Protein AF-A0A8S9TKK7-F1 (afdb_monomer_lite)

Radius of gyration: 33.36 Å; chains: 1; bounding box: 74×48×92 Å

Structure (mmCIF, N/CA/C/O backbone):
data_AF-A0A8S9TKK7-F1
#
_entry.id   AF-A0A8S9TKK7-F1
#
loop_
_atom_site.group_PDB
_atom_site.id
_atom_site.type_symbol
_atom_site.label_atom_id
_atom_site.label_alt_id
_atom_site.label_comp_id
_atom_site.label_asym_id
_atom_site.label_entity_id
_atom_site.label_seq_id
_atom_site.pdbx_PDB_ins_code
_atom_site.Cartn_x
_atom_site.Cartn_y
_atom_site.Cartn_z
_atom_site.occupancy
_atom_site.B_iso_or_equiv
_atom_site.auth_seq_id
_atom_site.auth_comp_id
_atom_site.auth_asym_id
_atom_site.auth_atom_id
_atom_site.pdbx_PDB_model_num
ATOM 1 N N . GLU A 1 1 ? 10.612 -36.356 -40.738 1.00 37.84 1 GLU A N 1
ATOM 2 C CA . GLU A 1 1 ? 10.712 -34.890 -40.576 1.00 37.84 1 GLU A CA 1
ATOM 3 C C . GLU A 1 1 ? 12.171 -34.486 -40.749 1.00 37.84 1 GLU A C 1
ATOM 5 O O . GLU A 1 1 ? 12.991 -34.796 -39.898 1.00 37.84 1 GLU A O 1
ATOM 10 N N . HIS A 1 2 ? 12.538 -33.909 -41.895 1.00 33.09 2 HIS A N 1
ATOM 11 C CA . HIS A 1 2 ? 13.910 -33.454 -42.142 1.00 33.09 2 HIS A CA 1
ATOM 12 C C . HIS A 1 2 ? 13.959 -31.935 -41.987 1.00 33.09 2 HIS A C 1
ATOM 14 O O . HIS A 1 2 ? 13.553 -31.201 -42.889 1.00 33.09 2 HIS A O 1
ATOM 20 N N . HIS A 1 3 ? 14.458 -31.465 -40.843 1.00 36.97 3 HIS A N 1
ATOM 21 C CA . HIS A 1 3 ? 14.855 -30.072 -40.669 1.00 36.97 3 HIS A CA 1
ATOM 22 C C . HIS A 1 3 ? 16.014 -29.781 -41.628 1.00 36.97 3 HIS A C 1
ATOM 24 O O . HIS A 1 3 ? 17.163 -30.134 -41.362 1.00 36.97 3 HIS A O 1
ATOM 30 N N . ARG A 1 4 ? 15.712 -29.169 -42.779 1.00 36.03 4 ARG A N 1
ATOM 31 C CA . ARG A 1 4 ? 16.738 -28.599 -43.656 1.00 36.03 4 ARG A CA 1
ATOM 32 C C . ARG A 1 4 ? 17.396 -27.454 -42.895 1.00 36.03 4 ARG A C 1
ATOM 34 O O . ARG A 1 4 ? 16.825 -26.372 -42.791 1.00 36.03 4 ARG A O 1
ATOM 41 N N . GLN A 1 5 ? 18.576 -27.716 -42.347 1.00 42.06 5 GLN A N 1
ATOM 42 C CA . GLN A 1 5 ? 19.461 -26.682 -41.834 1.00 42.06 5 GLN A CA 1
ATOM 43 C C . GLN A 1 5 ? 19.851 -25.792 -43.018 1.00 42.06 5 GLN A C 1
ATOM 45 O O . GLN A 1 5 ? 20.604 -26.199 -43.900 1.00 42.06 5 GLN A O 1
ATOM 50 N N . ILE A 1 6 ? 19.260 -24.602 -43.087 1.00 41.81 6 ILE A N 1
ATOM 51 C CA . ILE A 1 6 ? 19.654 -23.583 -44.055 1.00 41.81 6 ILE A CA 1
ATOM 52 C C . ILE A 1 6 ? 20.973 -23.016 -43.528 1.00 41.81 6 ILE A C 1
ATOM 54 O O . ILE A 1 6 ? 20.991 -22.347 -42.498 1.00 41.81 6 ILE A O 1
ATOM 58 N N . SER A 1 7 ? 22.085 -23.332 -44.196 1.00 44.19 7 SER A N 1
ATOM 59 C CA . SER A 1 7 ? 23.399 -22.744 -43.909 1.00 44.19 7 SER A CA 1
ATOM 60 C C . SER A 1 7 ? 23.297 -21.212 -43.850 1.00 44.19 7 SER A C 1
ATOM 62 O O . SER A 1 7 ? 22.500 -20.651 -44.609 1.00 44.19 7 SER A O 1
ATOM 64 N N . PRO A 1 8 ? 24.083 -20.510 -43.005 1.00 46.62 8 PRO A N 1
ATOM 65 C CA . PRO A 1 8 ? 23.975 -19.064 -42.850 1.00 46.62 8 PRO A CA 1
ATOM 66 C C . PRO A 1 8 ? 24.466 -18.377 -44.128 1.00 46.62 8 PRO A C 1
ATOM 68 O O . PRO A 1 8 ? 25.642 -18.056 -44.299 1.00 46.62 8 PRO A O 1
ATOM 71 N N . GLY A 1 9 ? 23.544 -18.200 -45.070 1.00 49.91 9 GLY A N 1
ATOM 72 C CA . GLY A 1 9 ? 23.757 -17.446 -46.288 1.00 49.91 9 GLY A CA 1
ATOM 73 C C . GLY A 1 9 ? 24.123 -16.007 -45.945 1.00 49.91 9 GLY A C 1
ATOM 74 O O . GLY A 1 9 ? 23.624 -15.424 -44.982 1.00 49.91 9 GLY A O 1
ATOM 75 N N . ARG A 1 10 ? 25.023 -15.438 -46.748 1.00 51.12 10 ARG A N 1
ATOM 76 C CA . ARG A 1 10 ? 25.504 -14.056 -46.651 1.00 51.12 10 ARG A CA 1
ATOM 77 C C . ARG A 1 10 ? 24.341 -13.093 -46.375 1.00 51.12 10 ARG A C 1
ATOM 79 O O . ARG A 1 10 ? 23.394 -13.047 -47.159 1.00 51.12 10 ARG A O 1
ATOM 86 N N . ARG A 1 11 ? 24.435 -12.315 -45.286 1.00 56.12 11 ARG A N 1
ATOM 87 C CA . ARG A 1 11 ? 23.438 -11.304 -44.887 1.00 56.12 11 ARG A CA 1
ATOM 88 C C . ARG A 1 11 ? 23.088 -10.426 -46.101 1.00 56.12 11 ARG A C 1
ATOM 90 O O . ARG A 1 11 ? 23.971 -9.713 -46.584 1.00 56.12 11 ARG A O 1
ATOM 97 N N . PRO A 1 12 ? 21.845 -10.451 -46.617 1.00 56.44 12 PRO A N 1
ATOM 98 C CA . PRO A 1 12 ? 21.447 -9.521 -47.664 1.00 56.44 12 PRO A CA 1
ATOM 99 C C . PRO A 1 12 ? 21.526 -8.084 -47.119 1.00 56.44 12 PRO A C 1
ATOM 101 O O . PRO A 1 12 ? 21.360 -7.889 -45.910 1.00 56.44 12 PRO A O 1
ATOM 104 N N . PRO A 1 13 ? 21.767 -7.061 -47.961 1.00 58.22 13 PRO A N 1
ATOM 105 C CA . PRO A 1 13 ? 21.859 -5.682 -47.494 1.00 58.22 13 PRO A CA 1
ATOM 106 C C . PRO A 1 13 ? 20.546 -5.305 -46.805 1.00 58.22 13 PRO A C 1
ATOM 108 O O . PRO A 1 13 ? 19.512 -5.178 -47.466 1.00 58.22 13 PRO A O 1
ATOM 111 N N . ALA A 1 14 ? 20.576 -5.156 -45.475 1.00 66.19 14 ALA A N 1
ATOM 112 C CA . ALA A 1 14 ? 19.380 -4.941 -44.656 1.00 66.19 14 ALA A CA 1
ATOM 113 C C . ALA A 1 14 ? 18.536 -3.767 -45.182 1.00 66.19 14 ALA A C 1
ATOM 115 O O . ALA A 1 14 ? 17.313 -3.826 -45.154 1.00 66.19 14 ALA A O 1
ATOM 116 N N . ALA A 1 15 ? 19.186 -2.759 -45.772 1.00 69.06 15 ALA A N 1
ATOM 117 C CA . ALA A 1 15 ? 18.548 -1.604 -46.389 1.00 69.06 15 ALA A CA 1
ATOM 118 C C . ALA A 1 15 ? 17.517 -1.961 -47.474 1.00 69.06 15 ALA A C 1
ATOM 120 O O . ALA A 1 15 ? 16.412 -1.430 -47.439 1.00 69.06 15 ALA A O 1
ATOM 121 N N . ARG A 1 16 ? 17.824 -2.891 -48.391 1.00 77.56 16 ARG A N 1
ATOM 122 C CA . ARG A 1 16 ? 16.934 -3.213 -49.524 1.00 77.56 16 ARG A CA 1
ATOM 123 C C . ARG A 1 16 ? 15.697 -3.994 -49.079 1.00 77.56 16 ARG A C 1
ATOM 125 O O . ARG A 1 16 ? 14.601 -3.775 -49.588 1.00 77.56 16 ARG A O 1
ATOM 132 N N . VAL A 1 17 ? 15.870 -4.901 -48.116 1.00 78.81 17 VAL A N 1
ATOM 133 C CA . VAL A 1 17 ? 14.761 -5.678 -47.543 1.00 78.81 17 VAL A CA 1
ATOM 134 C C . VAL A 1 17 ? 13.866 -4.771 -46.702 1.00 78.81 17 VAL A C 1
ATOM 136 O O . VAL A 1 17 ? 12.650 -4.789 -46.867 1.00 78.81 17 VAL A O 1
ATOM 139 N N . VAL A 1 18 ? 14.463 -3.913 -45.872 1.00 79.94 18 VAL A N 1
ATOM 140 C CA . VAL A 1 18 ? 13.734 -2.934 -45.058 1.00 79.94 18 VAL A CA 1
ATOM 141 C C . VAL A 1 18 ? 12.975 -1.940 -45.940 1.00 79.94 18 VAL A C 1
ATOM 143 O O . VAL A 1 18 ? 11.811 -1.674 -45.671 1.00 79.94 18 VAL A O 1
ATOM 146 N N . GLU A 1 19 ? 13.562 -1.453 -47.036 1.00 83.56 19 GLU A N 1
ATOM 147 C CA . GLU A 1 19 ? 12.870 -0.580 -47.997 1.00 83.56 19 GLU A CA 1
ATOM 148 C C . GLU A 1 19 ? 11.663 -1.261 -48.638 1.00 83.56 19 GLU A C 1
ATOM 150 O O . GLU A 1 19 ? 10.592 -0.659 -48.735 1.00 83.56 19 GLU A O 1
ATOM 155 N N . ARG A 1 20 ? 11.791 -2.539 -49.010 1.00 83.25 20 ARG A N 1
ATOM 156 C CA . ARG A 1 20 ? 10.665 -3.301 -49.555 1.00 83.25 20 ARG A CA 1
ATOM 157 C C . ARG A 1 20 ? 9.565 -3.520 -48.516 1.00 83.25 20 ARG A C 1
ATOM 159 O O . ARG A 1 20 ? 8.390 -3.393 -48.844 1.00 83.25 20 ARG A O 1
ATOM 166 N N . ILE A 1 21 ? 9.930 -3.800 -47.267 1.00 81.75 21 ILE A N 1
ATOM 167 C CA . ILE A 1 21 ? 8.988 -3.933 -46.148 1.00 81.75 21 ILE A CA 1
ATOM 168 C C . ILE A 1 21 ? 8.277 -2.601 -45.881 1.00 81.75 21 ILE A C 1
ATOM 170 O O . ILE A 1 21 ? 7.064 -2.582 -45.686 1.00 81.75 21 ILE A O 1
ATOM 174 N N . CYS A 1 22 ? 8.996 -1.479 -45.928 1.00 86.81 22 CYS A N 1
ATOM 175 C CA . CYS A 1 22 ? 8.416 -0.146 -45.794 1.00 86.81 22 CYS A CA 1
ATOM 176 C C . CYS A 1 22 ? 7.405 0.159 -46.898 1.00 86.81 22 CYS A C 1
ATOM 178 O O . CYS A 1 22 ? 6.343 0.697 -46.600 1.00 86.81 22 CYS A O 1
ATOM 180 N N . GLN A 1 23 ? 7.707 -0.212 -48.146 1.00 86.94 23 GLN A N 1
ATOM 181 C CA . GLN A 1 23 ? 6.783 -0.052 -49.271 1.00 86.94 23 GLN A CA 1
ATOM 182 C C . GLN A 1 23 ? 5.520 -0.905 -49.111 1.00 86.94 23 GLN A C 1
ATOM 184 O O . GLN A 1 23 ? 4.435 -0.430 -49.414 1.00 86.94 23 GLN A O 1
ATOM 189 N N . LEU A 1 24 ? 5.656 -2.147 -48.636 1.00 87.31 24 LEU A N 1
ATOM 190 C CA . LEU A 1 24 ? 4.537 -3.089 -48.514 1.00 87.31 24 LEU A CA 1
ATOM 191 C C . LEU A 1 24 ? 3.658 -2.836 -47.283 1.00 87.31 24 LEU A C 1
ATOM 193 O O . LEU A 1 24 ? 2.452 -3.045 -47.338 1.00 87.31 24 LEU A O 1
ATOM 197 N N . LEU A 1 25 ? 4.253 -2.420 -46.162 1.00 84.25 25 LEU A N 1
ATOM 198 C CA . LEU A 1 25 ? 3.550 -2.236 -44.886 1.00 84.25 25 LEU A CA 1
ATOM 199 C C . LEU A 1 25 ? 3.263 -0.764 -44.561 1.00 84.25 25 LEU A C 1
ATOM 201 O O . LEU A 1 25 ? 2.661 -0.482 -43.525 1.00 84.25 25 LEU A O 1
ATOM 205 N N . HIS A 1 26 ? 3.728 0.170 -45.398 1.00 84.12 26 HIS A N 1
ATOM 206 C CA . HIS A 1 26 ? 3.636 1.621 -45.186 1.00 84.12 26 HIS A CA 1
ATOM 207 C C . HIS A 1 26 ? 4.111 2.061 -43.788 1.00 84.12 26 HIS A C 1
ATOM 209 O O . HIS A 1 26 ? 3.533 2.938 -43.144 1.00 84.12 26 HIS A O 1
ATOM 215 N N . ARG A 1 27 ? 5.173 1.423 -43.281 1.00 83.12 27 ARG A N 1
ATOM 216 C CA . ARG A 1 27 ? 5.771 1.713 -41.968 1.00 83.12 27 ARG A CA 1
ATOM 217 C C . ARG A 1 27 ? 7.107 2.434 -42.107 1.00 83.12 27 ARG A C 1
ATOM 219 O O . ARG A 1 27 ? 7.803 2.305 -43.110 1.00 83.12 27 ARG A O 1
ATOM 226 N N . LYS A 1 28 ? 7.477 3.171 -41.056 1.00 85.06 28 LYS A N 1
ATOM 227 C CA . LYS A 1 28 ? 8.759 3.886 -40.965 1.00 85.06 28 LYS A CA 1
ATOM 228 C C . LYS A 1 28 ? 9.946 2.915 -41.037 1.00 85.06 28 LYS A C 1
ATOM 230 O O . LYS A 1 28 ? 9.882 1.823 -40.466 1.00 85.06 28 LYS A O 1
ATOM 235 N N . LYS A 1 29 ? 11.030 3.358 -41.688 1.00 80.69 29 LYS A N 1
ATOM 236 C CA . LYS A 1 29 ? 12.278 2.596 -41.895 1.00 80.69 29 LYS A CA 1
ATOM 237 C C . LYS A 1 29 ? 12.886 2.103 -40.584 1.00 80.69 29 LYS A C 1
ATOM 239 O O . LYS A 1 29 ? 13.332 0.963 -40.522 1.00 80.69 29 LYS A O 1
ATOM 244 N N . ASP A 1 30 ? 12.792 2.909 -39.531 1.00 77.62 30 ASP A N 1
ATOM 245 C CA . ASP A 1 30 ? 13.354 2.593 -38.213 1.00 77.62 30 ASP A CA 1
ATOM 246 C C . ASP A 1 30 ? 12.661 1.392 -37.559 1.00 77.62 30 ASP A C 1
ATOM 248 O O . ASP A 1 30 ? 13.317 0.481 -37.060 1.00 77.62 30 ASP A O 1
ATOM 252 N N . ILE A 1 31 ? 11.325 1.341 -37.627 1.00 79.88 31 ILE A N 1
ATOM 253 C CA . ILE A 1 31 ? 10.532 0.240 -37.059 1.00 79.88 31 ILE A CA 1
ATOM 254 C C . ILE A 1 31 ? 10.779 -1.040 -37.858 1.00 79.88 31 ILE A C 1
ATOM 256 O O . ILE A 1 31 ? 11.006 -2.099 -37.281 1.00 79.88 31 ILE A O 1
ATOM 260 N N . ALA A 1 32 ? 10.764 -0.945 -39.189 1.00 80.31 32 ALA A N 1
ATOM 261 C CA . ALA A 1 32 ? 11.015 -2.088 -40.058 1.00 80.31 32 ALA A CA 1
ATOM 262 C C . ALA A 1 32 ? 12.447 -2.630 -39.892 1.00 80.31 32 ALA A C 1
ATOM 264 O O . ALA A 1 32 ? 12.635 -3.843 -39.866 1.00 80.31 32 ALA A O 1
ATOM 265 N N . GLY A 1 33 ? 13.437 -1.752 -39.708 1.00 79.88 33 GLY A N 1
ATOM 266 C CA . GLY A 1 33 ? 14.819 -2.121 -39.409 1.00 79.88 33 GLY A CA 1
ATOM 267 C C . GLY A 1 33 ? 14.970 -2.811 -38.054 1.00 79.88 33 GLY A C 1
ATOM 268 O O . GLY A 1 33 ? 15.601 -3.862 -37.982 1.00 79.88 33 GLY A O 1
ATOM 269 N N . ALA A 1 34 ? 14.342 -2.273 -37.005 1.00 78.00 34 ALA A N 1
ATOM 270 C CA . ALA A 1 34 ? 14.359 -2.868 -35.669 1.00 78.00 34 ALA A CA 1
ATOM 271 C C . ALA A 1 34 ? 13.677 -4.247 -35.639 1.00 78.00 34 ALA A C 1
ATOM 273 O O . ALA A 1 34 ? 14.213 -5.195 -35.073 1.00 78.00 34 ALA A O 1
ATOM 274 N N . VAL A 1 35 ? 12.525 -4.392 -36.302 1.00 79.19 35 VAL A N 1
ATOM 275 C CA . VAL A 1 35 ? 11.827 -5.683 -36.418 1.00 79.19 35 VAL A CA 1
ATOM 276 C C . VAL A 1 35 ? 12.651 -6.682 -37.231 1.00 79.19 35 VAL A C 1
ATOM 278 O O . VAL A 1 35 ? 12.721 -7.849 -36.858 1.00 79.19 35 VAL A O 1
ATOM 281 N N . TRP A 1 36 ? 13.299 -6.240 -38.312 1.00 78.31 36 TRP A N 1
ATOM 282 C CA . TRP A 1 36 ? 14.159 -7.095 -39.132 1.00 78.31 36 TRP A CA 1
ATOM 283 C C . TRP A 1 36 ? 15.411 -7.567 -38.379 1.00 78.31 36 TRP A C 1
ATOM 285 O O . TRP A 1 36 ? 15.790 -8.729 -38.502 1.00 78.31 36 TRP A O 1
ATOM 295 N N . ALA A 1 37 ? 16.022 -6.696 -37.570 1.00 77.12 37 ALA A N 1
ATOM 296 C CA . ALA A 1 37 ? 17.133 -7.057 -36.691 1.00 77.12 37 ALA A CA 1
ATOM 297 C C . ALA A 1 37 ? 16.691 -8.077 -35.630 1.00 77.12 37 ALA A C 1
ATOM 299 O O . ALA A 1 37 ? 17.257 -9.162 -35.554 1.00 77.12 37 ALA A O 1
ATOM 300 N N . ASN A 1 38 ? 15.593 -7.796 -34.919 1.00 75.00 38 ASN A N 1
ATOM 301 C CA . ASN A 1 38 ? 15.031 -8.712 -33.923 1.00 75.00 38 ASN A CA 1
ATOM 302 C C . ASN A 1 38 ? 14.643 -10.073 -34.525 1.00 75.00 38 ASN A C 1
ATOM 304 O O . ASN A 1 38 ? 14.796 -11.102 -33.875 1.00 75.00 38 ASN A O 1
ATOM 308 N N . TYR A 1 39 ? 14.144 -10.093 -35.765 1.00 75.06 39 TYR A N 1
ATOM 309 C CA . TYR A 1 39 ? 13.802 -11.327 -36.473 1.00 75.06 39 TYR A CA 1
ATOM 310 C C . TYR A 1 39 ? 15.035 -12.194 -36.755 1.00 75.06 39 TYR A C 1
ATOM 312 O O . TYR A 1 39 ? 14.961 -13.415 -36.631 1.00 75.06 39 TYR A O 1
ATOM 320 N N . TRP A 1 40 ? 16.151 -11.566 -37.133 1.00 73.69 40 TRP A N 1
ATOM 321 C CA . TRP A 1 40 ? 17.400 -12.263 -37.429 1.00 73.69 40 TRP A CA 1
ATOM 322 C C . TRP A 1 40 ? 18.100 -12.760 -36.160 1.00 73.69 40 TRP A C 1
ATOM 324 O O . TRP A 1 40 ? 18.598 -13.881 -36.147 1.00 73.69 40 TRP A O 1
ATOM 334 N N . ASP A 1 41 ? 18.100 -11.955 -35.097 1.00 69.19 41 ASP A N 1
ATOM 335 C CA . ASP A 1 41 ? 18.822 -12.267 -33.860 1.00 69.19 41 ASP A CA 1
ATOM 336 C C . ASP A 1 41 ? 18.076 -13.269 -32.965 1.00 69.19 41 ASP A C 1
ATOM 338 O O . ASP A 1 41 ? 18.704 -14.088 -32.298 1.00 69.19 41 ASP A O 1
ATOM 342 N N . ALA A 1 42 ? 16.739 -13.220 -32.925 1.00 66.69 42 ALA A N 1
ATOM 343 C CA . ALA A 1 42 ? 15.961 -13.995 -31.958 1.00 66.69 42 ALA A CA 1
ATOM 344 C C . ALA A 1 42 ? 15.369 -15.303 -32.509 1.00 66.69 42 ALA A C 1
ATOM 346 O O . ALA A 1 42 ? 14.839 -16.079 -31.717 1.00 66.69 42 ALA A O 1
ATOM 347 N N . GLU A 1 43 ? 15.358 -15.518 -33.835 1.00 62.19 43 GLU A N 1
ATOM 348 C CA . GLU A 1 43 ? 14.659 -16.621 -34.542 1.00 62.19 43 GLU A CA 1
ATOM 349 C C . GLU A 1 43 ? 13.195 -16.853 -34.079 1.00 62.19 43 GLU A C 1
ATOM 351 O O . GLU A 1 43 ? 12.562 -17.867 -34.370 1.00 62.19 43 GLU A O 1
ATOM 356 N N . LYS A 1 44 ? 12.604 -15.902 -33.343 1.00 56.12 44 LYS A N 1
ATOM 357 C CA . LYS A 1 44 ? 11.323 -16.073 -32.655 1.00 56.12 44 LYS A CA 1
ATOM 358 C C . LYS A 1 44 ? 10.330 -15.030 -33.132 1.00 56.12 44 LYS A C 1
ATOM 360 O O . LYS A 1 44 ? 10.420 -13.844 -32.826 1.00 56.12 44 LYS A O 1
ATOM 365 N N . ARG A 1 45 ? 9.327 -15.509 -33.866 1.00 56.69 45 ARG A N 1
ATOM 366 C CA . ARG A 1 45 ? 8.191 -14.734 -34.379 1.00 56.69 45 ARG A CA 1
ATOM 367 C C . ARG A 1 45 ? 7.156 -14.513 -33.278 1.00 56.69 45 ARG A C 1
ATOM 369 O O . ARG A 1 45 ? 6.069 -15.074 -33.337 1.00 56.69 45 ARG A O 1
ATOM 376 N N . THR A 1 46 ? 7.489 -13.737 -32.254 1.00 57.28 46 THR A N 1
ATOM 377 C CA . THR A 1 46 ? 6.503 -13.400 -31.216 1.00 57.28 46 THR A CA 1
ATOM 378 C C . THR A 1 46 ? 6.089 -11.951 -31.401 1.00 57.28 46 THR A C 1
ATOM 380 O O . THR A 1 46 ? 6.937 -11.061 -31.375 1.00 57.28 46 THR A O 1
ATOM 383 N N . ALA A 1 47 ? 4.797 -11.711 -31.637 1.00 62.41 47 ALA A N 1
ATOM 384 C CA . ALA A 1 47 ? 4.250 -10.361 -31.628 1.00 62.41 47 ALA A CA 1
ATOM 385 C C . ALA A 1 47 ? 4.595 -9.703 -30.286 1.00 62.41 47 ALA A C 1
ATOM 387 O O . ALA A 1 47 ? 4.459 -10.340 -29.239 1.00 62.41 47 ALA A O 1
ATOM 388 N N . ALA A 1 48 ? 5.072 -8.455 -30.321 1.00 64.12 48 ALA A N 1
ATOM 389 C CA . ALA A 1 48 ? 5.335 -7.717 -29.094 1.00 64.12 48 ALA A CA 1
ATOM 390 C C . ALA A 1 48 ? 4.047 -7.702 -28.250 1.00 64.12 48 ALA A C 1
ATOM 392 O O . ALA A 1 48 ? 2.976 -7.426 -28.806 1.00 64.12 48 ALA A O 1
ATOM 393 N N . PRO A 1 49 ? 4.116 -8.033 -26.947 1.00 61.75 49 PRO A N 1
ATOM 394 C CA . PRO A 1 49 ? 2.948 -7.954 -26.089 1.00 61.75 49 PRO A CA 1
ATOM 395 C C . PRO A 1 49 ? 2.390 -6.522 -26.140 1.00 61.75 49 PRO A C 1
ATOM 397 O O . PRO A 1 49 ? 3.170 -5.570 -26.269 1.00 61.75 49 PRO A O 1
ATOM 400 N N . PRO A 1 50 ? 1.056 -6.353 -26.109 1.00 66.81 50 PRO A N 1
ATOM 401 C CA . PRO A 1 50 ? 0.447 -5.030 -26.174 1.00 66.81 50 PRO A CA 1
ATOM 402 C C . PRO A 1 50 ? 1.026 -4.135 -25.070 1.00 66.81 50 PRO A C 1
ATOM 404 O O . PRO A 1 50 ? 1.400 -4.641 -24.017 1.00 66.81 50 PRO A O 1
ATOM 407 N N . PRO A 1 51 ? 1.130 -2.812 -25.267 1.00 58.09 51 PRO A N 1
ATOM 408 C CA . PRO A 1 51 ? 1.641 -1.935 -24.221 1.00 58.09 51 PRO A CA 1
ATOM 409 C C . PRO A 1 51 ? 0.813 -2.116 -22.940 1.00 58.09 51 PRO A C 1
ATOM 411 O O . PRO A 1 51 ? -0.394 -1.880 -22.922 1.00 58.09 51 PRO A O 1
ATOM 414 N N . GLY A 1 52 ? 1.474 -2.571 -21.877 1.00 64.31 52 GLY A N 1
ATOM 415 C CA . GLY A 1 52 ? 0.872 -2.891 -20.590 1.00 64.31 52 GLY A CA 1
ATOM 416 C C . GLY A 1 52 ? 1.881 -2.695 -19.464 1.00 64.31 52 GLY A C 1
ATOM 417 O O . GLY A 1 52 ? 3.092 -2.787 -19.667 1.00 64.31 52 GLY A O 1
ATOM 418 N N . ASN A 1 53 ? 1.390 -2.406 -18.259 1.00 55.41 53 ASN A N 1
ATOM 419 C CA . ASN A 1 53 ? 2.237 -2.269 -17.075 1.00 55.41 53 ASN A CA 1
ATOM 420 C C . ASN A 1 53 ? 2.634 -3.662 -16.566 1.00 55.41 53 ASN A C 1
ATOM 422 O O . ASN A 1 53 ? 2.045 -4.178 -15.621 1.00 55.41 53 ASN A O 1
ATOM 426 N N . TYR A 1 54 ? 3.613 -4.281 -17.226 1.00 53.59 54 TYR A N 1
ATOM 427 C CA . TYR A 1 54 ? 4.118 -5.614 -16.872 1.00 53.59 54 TYR A CA 1
ATOM 428 C C . TYR A 1 54 ? 5.054 -5.611 -15.658 1.00 53.59 54 TYR A C 1
ATOM 430 O O . TYR A 1 54 ? 5.366 -6.667 -15.113 1.00 53.59 54 TYR A O 1
ATOM 438 N N . VAL A 1 55 ? 5.500 -4.432 -15.221 1.00 60.44 55 VAL A N 1
ATOM 439 C CA . VAL A 1 55 ? 6.338 -4.286 -14.032 1.00 60.44 55 VAL A CA 1
ATOM 440 C C . VAL A 1 55 ? 5.439 -4.239 -12.801 1.00 60.44 55 VAL A C 1
ATOM 442 O O . VAL A 1 55 ? 4.634 -3.320 -12.638 1.00 60.44 55 VAL A O 1
ATOM 445 N N . ALA A 1 56 ? 5.578 -5.235 -11.925 1.00 54.62 56 ALA A N 1
ATOM 446 C CA . ALA A 1 56 ? 4.925 -5.231 -10.626 1.00 54.62 56 ALA A CA 1
ATOM 447 C C . ALA A 1 56 ? 5.388 -3.998 -9.833 1.00 54.62 56 ALA A C 1
ATOM 449 O O . ALA A 1 56 ? 6.582 -3.794 -9.620 1.00 54.62 56 ALA A O 1
ATOM 450 N N . ASN A 1 57 ? 4.444 -3.153 -9.416 1.00 58.38 57 ASN A N 1
ATOM 451 C CA . ASN A 1 57 ? 4.753 -1.982 -8.604 1.00 58.38 57 ASN A CA 1
ATOM 452 C C . ASN A 1 57 ? 5.360 -2.450 -7.271 1.00 58.38 57 ASN A C 1
ATOM 454 O O . ASN A 1 57 ? 4.711 -3.194 -6.536 1.00 58.38 57 ASN A O 1
ATOM 458 N N . GLN A 1 58 ? 6.575 -1.990 -6.960 1.00 54.31 58 GLN A N 1
ATOM 459 C CA . GLN A 1 58 ? 7.327 -2.316 -5.741 1.00 54.31 58 GLN A CA 1
ATOM 460 C C . GLN A 1 58 ? 6.529 -2.060 -4.448 1.00 54.31 58 GLN A C 1
ATOM 462 O O . GLN A 1 58 ? 6.814 -2.652 -3.411 1.00 54.31 58 GLN A O 1
ATOM 467 N N . HIS A 1 59 ? 5.504 -1.208 -4.503 1.00 53.78 59 HIS A N 1
ATOM 468 C CA . HIS A 1 59 ? 4.648 -0.873 -3.365 1.00 53.78 59 HIS A CA 1
ATOM 469 C C . HIS A 1 59 ? 3.281 -1.579 -3.371 1.00 53.78 59 HIS A C 1
ATOM 471 O O . HIS A 1 59 ? 2.418 -1.260 -2.550 1.00 53.78 59 HIS A O 1
ATOM 477 N N . SER A 1 60 ? 3.048 -2.511 -4.297 1.00 54.97 60 SER A N 1
ATOM 478 C CA . SER A 1 60 ? 1.818 -3.300 -4.345 1.00 54.97 60 SER A CA 1
ATOM 479 C C . SER A 1 60 ? 1.855 -4.365 -3.248 1.00 54.97 60 SER A C 1
ATOM 481 O O . SER A 1 60 ? 2.663 -5.288 -3.308 1.00 54.97 60 SER A O 1
ATOM 483 N N . CYS A 1 61 ? 1.009 -4.230 -2.223 1.00 57.84 61 CYS A N 1
ATOM 484 C CA . CYS A 1 61 ? 0.914 -5.214 -1.142 1.00 57.84 61 CYS A CA 1
ATOM 485 C C . CYS A 1 61 ? 0.382 -6.554 -1.691 1.00 57.84 61 CYS A C 1
ATOM 487 O O . CYS A 1 61 ? -0.740 -6.587 -2.205 1.00 57.84 61 CYS A O 1
ATOM 489 N N . PRO A 1 62 ? 1.137 -7.664 -1.574 1.00 63.50 62 PRO A N 1
ATOM 490 C CA . PRO A 1 62 ? 0.677 -8.979 -2.015 1.00 63.50 62 PRO A CA 1
ATOM 491 C C . PRO A 1 62 ? -0.574 -9.436 -1.255 1.00 63.50 62 PRO A C 1
ATOM 493 O O . PRO A 1 62 ? -0.724 -9.136 -0.073 1.00 63.50 62 PRO A O 1
ATOM 496 N N . ALA A 1 63 ? -1.431 -10.251 -1.880 1.00 61.16 63 ALA A N 1
ATOM 497 C CA . ALA A 1 63 ? -2.639 -10.799 -1.243 1.00 61.16 63 ALA A CA 1
ATOM 498 C C . ALA A 1 63 ? -2.356 -11.555 0.076 1.00 61.16 63 ALA A C 1
ATOM 500 O O . ALA A 1 63 ? -3.188 -11.565 0.981 1.00 61.16 63 ALA A O 1
ATOM 501 N N . MET A 1 64 ? -1.150 -12.117 0.228 1.00 62.75 64 MET A N 1
ATOM 502 C CA . MET A 1 64 ? -0.675 -12.767 1.459 1.00 62.75 64 MET A CA 1
ATOM 503 C C . MET A 1 64 ? -0.662 -11.817 2.674 1.00 62.75 64 MET A C 1
ATOM 505 O O . MET A 1 64 ? -0.844 -12.241 3.812 1.00 62.75 64 MET A O 1
ATOM 509 N N . VAL A 1 65 ? -0.537 -10.509 2.438 1.00 73.75 65 VAL A N 1
ATOM 510 C CA . VAL A 1 65 ? -0.525 -9.463 3.470 1.00 73.75 65 VAL A CA 1
ATOM 511 C C . VAL A 1 65 ? -1.934 -9.187 4.017 1.00 73.75 65 VAL A C 1
ATOM 513 O O . VAL A 1 65 ? -2.086 -8.569 5.070 1.00 73.75 65 VAL A O 1
ATOM 516 N N . ALA A 1 66 ? -2.996 -9.648 3.346 1.00 78.69 66 ALA A N 1
ATOM 517 C CA . ALA A 1 66 ? -4.377 -9.400 3.762 1.00 78.69 66 ALA A CA 1
ATOM 518 C C . ALA A 1 66 ? -4.693 -10.032 5.122 1.00 78.69 66 ALA A C 1
ATOM 520 O O . ALA A 1 66 ? -5.235 -9.354 5.993 1.00 78.69 66 ALA A O 1
ATOM 521 N N . ALA A 1 67 ? -4.307 -11.296 5.327 1.00 79.88 67 ALA A N 1
ATOM 522 C CA . ALA A 1 67 ? -4.504 -11.996 6.597 1.00 79.88 67 ALA A CA 1
ATOM 523 C C . ALA A 1 67 ? -3.765 -11.287 7.743 1.00 79.88 67 ALA A C 1
ATOM 525 O O . ALA A 1 67 ? -4.325 -11.073 8.818 1.00 79.88 67 ALA A O 1
ATOM 526 N N . PHE A 1 68 ? -2.544 -10.827 7.468 1.00 84.31 68 PHE A N 1
ATOM 527 C CA . PHE A 1 68 ? -1.723 -10.092 8.422 1.00 84.31 68 PHE A CA 1
ATOM 528 C C . PHE A 1 68 ? -2.355 -8.753 8.833 1.00 84.31 68 PHE A C 1
ATOM 530 O O . PHE A 1 68 ? -2.489 -8.449 10.020 1.00 84.31 68 PHE A O 1
ATOM 537 N N . VAL A 1 69 ? -2.817 -7.966 7.856 1.00 86.25 69 VAL A N 1
ATOM 538 C CA . VAL A 1 69 ? -3.514 -6.696 8.113 1.00 86.25 69 VAL A CA 1
ATOM 539 C C . VAL A 1 69 ? -4.833 -6.936 8.853 1.00 86.25 69 VAL A C 1
ATOM 541 O O . VAL A 1 69 ? -5.149 -6.202 9.790 1.00 86.25 69 VAL A O 1
ATOM 544 N N . GLN A 1 70 ? -5.588 -7.976 8.488 1.00 85.69 70 GLN A N 1
ATOM 545 C CA . GLN A 1 70 ? -6.834 -8.339 9.166 1.00 85.69 70 GLN A CA 1
ATOM 546 C C . GLN A 1 70 ? -6.608 -8.695 10.635 1.00 85.69 70 GLN A C 1
ATOM 548 O O . GLN A 1 70 ? -7.344 -8.208 11.495 1.00 85.69 70 GLN A O 1
ATOM 553 N N . GLN A 1 71 ? -5.596 -9.513 10.928 1.00 87.44 71 GLN A N 1
ATOM 554 C CA . GLN A 1 71 ? -5.239 -9.883 12.293 1.00 87.44 71 GLN A CA 1
ATOM 555 C C . GLN A 1 71 ? -4.850 -8.648 13.112 1.00 87.44 71 GLN A C 1
ATOM 557 O O . GLN A 1 71 ? -5.423 -8.417 14.175 1.00 87.44 71 GLN A O 1
ATOM 562 N N . PHE A 1 72 ? -3.980 -7.791 12.575 1.00 88.94 72 PHE A N 1
ATOM 563 C CA . PHE A 1 72 ? -3.572 -6.555 13.243 1.00 88.94 72 PHE A CA 1
ATOM 564 C C . PHE A 1 72 ? -4.761 -5.632 13.568 1.00 88.94 72 PHE A C 1
ATOM 566 O O . PHE A 1 72 ? -4.871 -5.092 14.672 1.00 88.94 72 PHE A O 1
ATOM 573 N N . VAL A 1 73 ? -5.696 -5.468 12.626 1.00 86.81 73 VAL A N 1
ATOM 574 C CA . VAL A 1 73 ? -6.905 -4.661 12.847 1.00 86.81 73 VAL A CA 1
ATOM 575 C C . VAL A 1 73 ? -7.820 -5.297 13.901 1.00 86.81 73 VAL A C 1
ATOM 577 O O . VAL A 1 73 ? -8.425 -4.573 14.695 1.00 86.81 73 VAL A O 1
ATOM 580 N N . ARG A 1 74 ? -7.922 -6.633 13.945 1.00 86.25 74 ARG A N 1
ATOM 581 C CA . ARG A 1 74 ? -8.699 -7.358 14.967 1.00 86.25 74 ARG A CA 1
ATOM 582 C C . ARG A 1 74 ? -8.102 -7.185 16.364 1.00 86.25 74 ARG A C 1
ATOM 584 O O . ARG A 1 74 ? -8.850 -6.860 17.282 1.00 86.25 74 ARG A O 1
ATOM 591 N N . GLU A 1 75 ? -6.786 -7.314 16.508 1.00 89.12 75 GLU A N 1
ATOM 592 C CA . GLU A 1 75 ? -6.067 -7.106 17.776 1.00 89.12 75 GLU A CA 1
ATOM 593 C C . GLU A 1 75 ? -6.292 -5.687 18.317 1.00 89.12 75 GLU A C 1
ATOM 595 O O . GLU A 1 75 ? -6.702 -5.496 19.463 1.00 89.12 75 GLU A O 1
ATOM 600 N N . ARG A 1 76 ? -6.134 -4.668 17.464 1.00 88.50 76 ARG A N 1
ATOM 601 C CA . ARG A 1 76 ? -6.373 -3.267 17.847 1.00 88.50 76 ARG A CA 1
ATOM 602 C C . ARG A 1 76 ? -7.838 -3.007 18.202 1.00 88.50 76 ARG A C 1
ATOM 604 O O . ARG A 1 76 ? -8.112 -2.271 19.148 1.00 88.50 76 ARG A O 1
ATOM 611 N N . ARG A 1 77 ? -8.784 -3.641 17.497 1.00 82.81 77 ARG A N 1
ATOM 612 C CA . ARG A 1 77 ? -10.220 -3.555 17.812 1.00 82.81 77 ARG A CA 1
ATOM 613 C C . ARG A 1 77 ? -10.551 -4.183 19.168 1.00 82.81 77 ARG A C 1
ATOM 615 O O . ARG A 1 77 ? -11.381 -3.617 19.875 1.00 82.81 77 ARG A O 1
ATOM 622 N N . ALA A 1 78 ? -9.910 -5.291 19.543 1.00 82.00 78 ALA A N 1
ATOM 623 C CA . ALA A 1 78 ? -10.100 -5.920 20.853 1.00 82.00 78 ALA A CA 1
ATOM 624 C C . ALA A 1 78 ? -9.713 -4.970 22.001 1.00 82.00 78 ALA A C 1
ATOM 626 O O . ALA A 1 78 ? -10.434 -4.859 22.988 1.00 82.00 78 ALA A O 1
ATOM 627 N N . ILE A 1 79 ? -8.646 -4.189 21.808 1.00 88.38 79 ILE A N 1
ATOM 628 C CA . ILE A 1 79 ? -8.157 -3.176 22.761 1.00 88.38 79 ILE A CA 1
ATOM 629 C C . ILE A 1 79 ? -8.931 -1.841 22.621 1.00 88.38 79 ILE A C 1
ATOM 631 O O . ILE A 1 79 ? -8.629 -0.849 23.276 1.00 88.38 79 ILE A O 1
ATOM 635 N N . ARG A 1 80 ? -9.961 -1.787 21.760 1.00 81.00 80 ARG A N 1
ATOM 636 C CA . ARG A 1 80 ? -10.732 -0.574 21.412 1.00 81.00 80 ARG A CA 1
ATOM 637 C C . ARG A 1 80 ? -9.870 0.580 20.882 1.00 81.00 80 ARG A C 1
ATOM 639 O O . ARG A 1 80 ? -10.271 1.743 20.940 1.00 81.00 80 ARG A O 1
ATOM 646 N N . GLN A 1 81 ? -8.709 0.273 20.311 1.00 82.88 81 GLN A N 1
ATOM 647 C CA . GLN A 1 81 ? -7.814 1.261 19.727 1.00 82.88 81 GLN A CA 1
ATOM 648 C C . GLN A 1 81 ? -8.162 1.505 18.255 1.00 82.88 81 GLN A C 1
ATOM 650 O O . GLN A 1 81 ? -8.367 0.578 17.470 1.00 82.88 81 GLN A O 1
ATOM 655 N N . CYS A 1 82 ? -8.210 2.776 17.856 1.00 78.50 82 CYS A N 1
ATOM 656 C CA . CYS A 1 82 ? -8.415 3.137 16.457 1.00 78.50 82 CYS A CA 1
ATOM 657 C C . CYS A 1 82 ? -7.190 2.749 15.611 1.00 78.50 82 CYS A C 1
ATOM 659 O O . CYS A 1 82 ? -6.051 2.949 16.029 1.00 78.50 82 CYS A O 1
ATOM 661 N N . THR A 1 83 ? -7.430 2.231 14.404 1.00 86.56 83 THR A N 1
ATOM 662 C CA . THR A 1 83 ? -6.388 1.902 13.420 1.00 86.56 83 THR A CA 1
ATOM 663 C C . THR A 1 83 ? -6.448 2.861 12.243 1.00 86.56 83 THR A C 1
ATOM 665 O O . THR A 1 83 ? -7.439 2.896 11.507 1.00 86.56 83 THR A O 1
ATOM 668 N N . VAL A 1 84 ? -5.387 3.635 12.051 1.00 87.94 84 VAL A N 1
ATOM 669 C CA . VAL A 1 84 ? -5.221 4.538 10.908 1.00 87.94 84 VAL A CA 1
ATOM 670 C C . VAL A 1 84 ? -4.344 3.861 9.852 1.00 87.94 84 VAL A C 1
ATOM 672 O O . VAL A 1 84 ? -3.529 3.002 10.168 1.00 87.94 84 VAL A O 1
ATOM 675 N N . ALA A 1 85 ? -4.459 4.270 8.585 1.00 89.44 85 ALA A N 1
ATOM 676 C CA . ALA A 1 85 ? -3.598 3.764 7.509 1.00 89.44 85 ALA A CA 1
ATOM 677 C C . ALA A 1 85 ? -2.093 3.924 7.806 1.00 89.44 85 ALA A C 1
ATOM 679 O O . ALA A 1 85 ? -1.297 3.126 7.328 1.00 89.44 85 ALA A O 1
ATOM 680 N N . ARG A 1 86 ? -1.714 4.924 8.616 1.00 90.06 86 ARG A N 1
ATOM 681 C CA . ARG A 1 86 ? -0.333 5.100 9.076 1.00 90.06 86 ARG A CA 1
ATOM 682 C C . ARG A 1 86 ?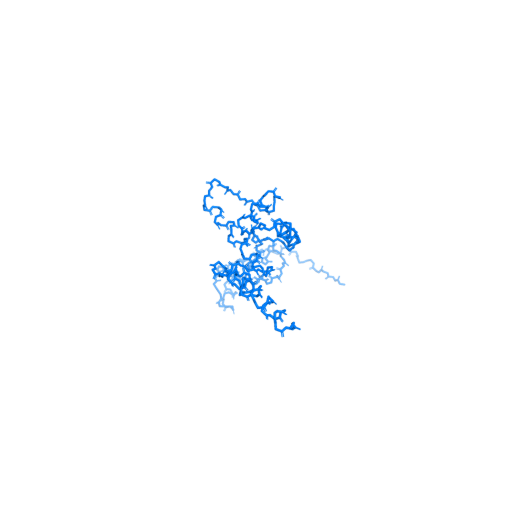 0.097 4.000 10.047 1.00 90.06 86 ARG A C 1
ATOM 684 O O . ARG A 1 86 ? 1.152 3.432 9.842 1.00 90.06 86 ARG A O 1
ATOM 691 N N . ASP A 1 87 ? -0.759 3.608 10.993 1.00 91.06 87 ASP A N 1
ATOM 692 C CA . ASP A 1 87 ? -0.473 2.478 11.892 1.00 91.06 87 ASP A CA 1
ATOM 693 C C . ASP A 1 87 ? -0.255 1.177 11.107 1.00 91.06 87 ASP A C 1
ATOM 695 O O . ASP A 1 87 ? 0.608 0.369 11.439 1.00 91.06 87 ASP A O 1
ATOM 699 N N . VAL A 1 88 ? -1.056 0.973 10.054 1.00 89.94 88 VAL A N 1
ATOM 700 C CA . VAL A 1 88 ? -0.917 -0.188 9.167 1.00 89.94 88 VAL A CA 1
ATOM 701 C C . VAL A 1 88 ? 0.395 -0.108 8.390 1.00 89.94 88 VAL A C 1
ATOM 703 O O . VAL A 1 88 ? 1.115 -1.095 8.337 1.00 89.94 88 VAL A O 1
ATOM 706 N N . MET A 1 89 ? 0.738 1.055 7.834 1.00 90.69 89 MET A N 1
ATOM 707 C CA . MET A 1 89 ? 2.016 1.275 7.149 1.00 90.69 89 MET A CA 1
ATOM 708 C C . MET A 1 89 ? 3.208 0.998 8.076 1.00 90.69 89 MET A C 1
ATOM 710 O O . MET A 1 89 ? 4.093 0.235 7.705 1.00 90.69 89 MET A O 1
ATOM 714 N N . ASP A 1 90 ? 3.192 1.523 9.302 1.00 91.25 90 ASP A N 1
ATOM 715 C CA . ASP A 1 90 ? 4.259 1.309 10.283 1.00 91.25 90 ASP A CA 1
ATOM 716 C C . ASP A 1 90 ? 4.375 -0.176 10.654 1.00 91.25 90 ASP A C 1
ATOM 718 O O . ASP A 1 90 ? 5.475 -0.723 10.751 1.00 91.25 90 ASP A O 1
ATOM 722 N N . LYS A 1 91 ? 3.239 -0.872 10.816 1.00 89.94 91 LYS A N 1
ATOM 723 C CA .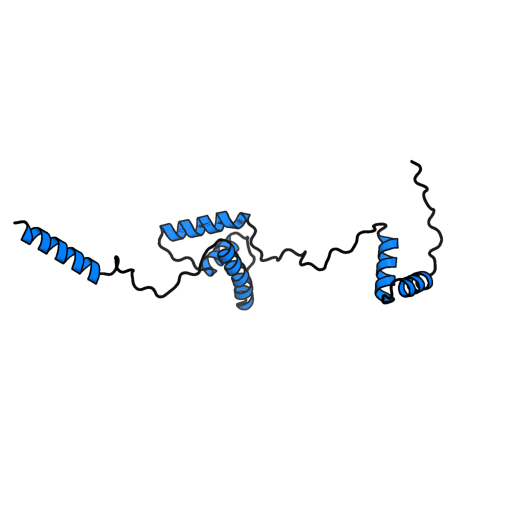 LYS A 1 91 ? 3.223 -2.320 11.054 1.00 89.94 91 LYS A CA 1
ATOM 724 C C . LYS A 1 91 ? 3.806 -3.083 9.862 1.00 89.94 91 LYS A C 1
ATOM 726 O O . LYS A 1 91 ? 4.590 -3.999 10.081 1.00 89.94 91 LYS A O 1
ATOM 731 N N . LEU A 1 92 ? 3.476 -2.714 8.626 1.00 89.00 92 LEU A N 1
ATOM 732 C CA . LEU A 1 92 ? 4.025 -3.351 7.424 1.00 89.00 92 LEU A CA 1
ATOM 733 C C . LEU A 1 92 ? 5.531 -3.096 7.272 1.00 89.00 92 LEU A C 1
ATOM 735 O O . LEU A 1 92 ? 6.270 -4.023 6.947 1.00 89.00 92 LEU A O 1
ATOM 739 N N . ALA A 1 93 ? 5.995 -1.884 7.578 1.00 88.75 93 ALA A N 1
ATOM 740 C CA . ALA A 1 93 ? 7.412 -1.536 7.550 1.00 88.75 93 ALA A CA 1
ATOM 741 C C . ALA A 1 93 ? 8.219 -2.318 8.599 1.00 88.75 93 ALA A C 1
ATOM 743 O O . ALA A 1 93 ? 9.263 -2.880 8.283 1.00 88.75 93 ALA A O 1
ATOM 744 N N . ARG A 1 94 ? 7.700 -2.449 9.829 1.00 88.38 94 ARG A N 1
ATOM 745 C CA . ARG A 1 94 ? 8.340 -3.238 10.903 1.00 88.38 94 ARG A CA 1
ATOM 746 C C . ARG A 1 94 ? 8.476 -4.726 10.585 1.00 88.38 94 ARG A C 1
ATOM 748 O O . ARG A 1 94 ? 9.318 -5.387 11.173 1.00 88.38 94 ARG A O 1
ATOM 755 N N . ASN A 1 95 ? 7.628 -5.255 9.706 1.00 86.50 95 ASN A N 1
ATOM 756 C CA . ASN A 1 95 ? 7.671 -6.658 9.285 1.00 86.50 95 ASN A CA 1
ATOM 757 C C . ASN A 1 95 ? 8.355 -6.826 7.919 1.00 86.50 95 ASN A C 1
ATOM 759 O O . ASN A 1 95 ? 8.187 -7.862 7.286 1.00 86.50 95 ASN A O 1
ATOM 763 N N . TYR A 1 96 ? 9.099 -5.810 7.459 1.00 82.88 96 TYR A N 1
ATOM 764 C CA . TYR A 1 96 ? 9.853 -5.807 6.200 1.00 82.88 96 TYR A CA 1
ATOM 765 C C . TYR A 1 96 ? 9.006 -6.073 4.942 1.00 82.88 96 TYR A C 1
ATOM 767 O O . TYR A 1 96 ? 9.527 -6.478 3.907 1.00 82.88 96 TYR A O 1
ATOM 775 N N . VAL A 1 97 ? 7.693 -5.814 5.006 1.00 83.06 97 VAL A N 1
ATOM 776 C CA . VAL A 1 97 ? 6.776 -5.976 3.862 1.00 83.06 97 VAL A CA 1
ATOM 777 C C . VAL A 1 97 ? 6.887 -4.796 2.897 1.00 83.06 97 VAL A C 1
ATOM 779 O O . VAL A 1 97 ? 6.758 -4.962 1.688 1.00 83.06 97 VAL A O 1
ATOM 782 N N . ILE A 1 98 ? 7.117 -3.596 3.432 1.00 83.94 98 ILE A N 1
ATOM 783 C CA . ILE A 1 98 ? 7.344 -2.374 2.658 1.00 83.94 98 ILE A CA 1
ATOM 784 C C . ILE A 1 98 ? 8.587 -1.665 3.190 1.00 83.94 98 ILE A C 1
ATOM 786 O O . ILE A 1 98 ? 8.782 -1.578 4.401 1.00 83.94 98 ILE A O 1
ATOM 790 N N . HIS A 1 99 ? 9.409 -1.123 2.294 1.00 85.06 99 HIS A N 1
ATOM 791 C CA . HIS A 1 99 ? 10.499 -0.235 2.684 1.00 85.06 99 HIS A CA 1
ATOM 792 C C . HIS A 1 99 ? 9.990 1.204 2.664 1.00 85.06 99 HIS A C 1
ATOM 794 O O . HIS A 1 99 ? 9.515 1.688 1.637 1.00 85.06 99 HIS A O 1
ATOM 800 N N . VAL A 1 100 ? 10.089 1.884 3.805 1.00 85.38 100 VAL A N 1
ATOM 801 C CA . VAL A 1 100 ? 9.760 3.305 3.933 1.00 85.38 100 VAL A CA 1
ATOM 802 C C . VAL A 1 100 ? 10.965 4.004 4.534 1.00 85.38 100 VAL A C 1
ATOM 804 O O . VAL A 1 100 ? 11.449 3.591 5.583 1.00 85.38 100 VAL A O 1
ATOM 807 N N . ASP A 1 101 ? 11.453 5.024 3.843 1.00 87.81 101 ASP A N 1
ATOM 808 C CA . ASP A 1 101 ? 12.372 5.994 4.421 1.00 87.81 101 ASP A CA 1
ATOM 809 C C . ASP A 1 101 ? 11.548 6.996 5.245 1.00 87.81 101 ASP A C 1
ATOM 811 O O . ASP A 1 101 ? 10.664 7.670 4.710 1.00 87.81 101 ASP A O 1
ATOM 815 N N . TYR A 1 102 ? 11.781 7.031 6.558 1.00 88.44 102 TYR A N 1
ATOM 816 C CA . TYR A 1 102 ? 11.065 7.913 7.483 1.00 88.44 102 TYR A CA 1
ATOM 817 C C . TYR A 1 102 ? 11.722 9.288 7.627 1.00 88.44 102 TYR A C 1
ATOM 819 O O . TYR A 1 102 ? 11.059 10.202 8.125 1.00 88.44 102 TYR A O 1
ATOM 827 N N . ASP A 1 103 ? 12.963 9.453 7.163 1.00 89.06 103 ASP A N 1
ATOM 828 C CA . ASP A 1 103 ? 13.676 10.733 7.200 1.00 89.06 103 ASP A CA 1
ATOM 829 C C . ASP A 1 103 ? 13.138 11.681 6.118 1.00 89.06 103 ASP A C 1
ATOM 831 O O . ASP A 1 103 ? 13.129 12.905 6.270 1.00 89.06 103 ASP A O 1
ATOM 835 N N . SER A 1 104 ? 12.582 11.109 5.047 1.00 88.56 104 SER A N 1
ATOM 836 C CA . SER A 1 104 ? 11.944 11.842 3.963 1.00 88.56 104 SER A CA 1
ATOM 837 C C . SER A 1 104 ? 10.415 11.873 4.085 1.00 88.56 104 SER A C 1
ATOM 839 O O . SER A 1 104 ? 9.704 10.894 3.845 1.00 88.56 104 SER A O 1
ATOM 841 N N . SER A 1 105 ? 9.866 13.060 4.367 1.00 86.31 105 SER A N 1
ATOM 842 C CA . SER A 1 105 ? 8.410 13.289 4.404 1.00 86.31 105 SER A CA 1
ATOM 843 C C . SER A 1 105 ? 7.718 12.915 3.083 1.00 86.31 105 SER A C 1
ATOM 845 O O . SER A 1 105 ? 6.597 12.395 3.078 1.00 86.31 105 SER A O 1
ATOM 847 N N . THR A 1 106 ? 8.391 13.118 1.946 1.00 87.69 106 THR A N 1
ATOM 848 C CA . THR A 1 106 ? 7.848 12.745 0.635 1.00 87.69 106 THR A CA 1
ATOM 849 C C . THR A 1 106 ? 7.777 11.229 0.487 1.00 87.69 106 THR A C 1
ATOM 851 O O . THR A 1 106 ? 6.728 10.721 0.084 1.00 87.69 106 THR A O 1
ATOM 854 N N . ALA A 1 107 ? 8.819 10.495 0.888 1.00 84.12 107 ALA A N 1
ATOM 855 C CA . ALA A 1 107 ? 8.842 9.033 0.850 1.00 84.12 107 ALA A CA 1
ATOM 856 C C . ALA A 1 107 ? 7.709 8.418 1.689 1.00 84.12 107 ALA A C 1
ATOM 858 O O . ALA A 1 107 ? 7.017 7.504 1.230 1.00 84.12 107 ALA A O 1
ATOM 859 N N . VAL A 1 108 ? 7.424 8.990 2.863 1.00 88.56 108 VAL A N 1
ATOM 860 C CA . VAL A 1 108 ? 6.289 8.580 3.704 1.00 88.56 108 VAL A CA 1
ATOM 861 C C . VAL A 1 108 ? 4.950 8.771 2.982 1.00 88.56 108 VAL A C 1
ATOM 863 O O . VAL A 1 108 ? 4.095 7.884 3.007 1.00 88.56 108 VAL A O 1
ATOM 866 N N . VAL A 1 109 ? 4.737 9.907 2.312 1.00 87.75 109 VAL A N 1
ATOM 867 C CA . VAL A 1 109 ? 3.496 10.155 1.553 1.00 87.75 109 VAL A CA 1
ATOM 868 C C . VAL A 1 109 ? 3.368 9.192 0.370 1.00 87.75 109 VAL A C 1
ATOM 870 O O . VAL A 1 109 ? 2.274 8.662 0.132 1.00 87.75 109 VAL A O 1
ATOM 873 N N . PHE A 1 110 ? 4.472 8.929 -0.335 1.00 86.69 110 PHE A N 1
ATOM 874 C CA . PHE A 1 110 ? 4.525 7.967 -1.436 1.00 86.69 110 PHE A CA 1
ATOM 875 C C . PHE A 1 110 ? 4.182 6.548 -0.979 1.00 86.69 110 PHE A C 1
ATOM 877 O O . PHE A 1 110 ? 3.403 5.888 -1.661 1.00 86.69 110 PHE A O 1
ATOM 884 N N . ALA A 1 111 ? 4.662 6.113 0.188 1.00 86.06 111 ALA A N 1
ATOM 885 C CA . ALA A 1 111 ? 4.339 4.807 0.764 1.00 86.06 111 ALA A CA 1
ATOM 886 C C . ALA A 1 111 ? 2.910 4.726 1.330 1.00 86.06 111 ALA A C 1
ATOM 888 O O . ALA A 1 111 ? 2.250 3.688 1.258 1.00 86.06 111 ALA A O 1
ATOM 889 N N . LEU A 1 112 ? 2.372 5.828 1.858 1.00 90.56 112 LEU A N 1
ATOM 890 C CA . LEU A 1 112 ? 1.042 5.838 2.469 1.00 90.56 112 LEU A CA 1
ATOM 891 C C . LEU A 1 112 ? -0.089 5.706 1.437 1.00 90.56 112 LEU A C 1
ATOM 893 O O . LEU A 1 112 ? -1.156 5.162 1.738 1.00 90.56 112 LEU A O 1
ATOM 897 N N . ARG A 1 113 ? 0.111 6.219 0.219 1.00 89.12 113 ARG A N 1
ATOM 898 C CA . ARG A 1 113 ? -0.875 6.154 -0.871 1.00 89.12 113 ARG A CA 1
ATOM 899 C C . ARG A 1 113 ? -1.244 4.711 -1.278 1.00 89.12 113 ARG A C 1
ATOM 901 O O . ARG A 1 113 ? -2.442 4.417 -1.245 1.00 89.12 113 ARG A O 1
ATOM 908 N N . PRO A 1 114 ? -0.298 3.808 -1.599 1.00 85.81 114 PRO A N 1
ATOM 909 C CA . PRO A 1 114 ? -0.606 2.417 -1.922 1.00 85.81 114 PRO A CA 1
ATOM 910 C C . PRO A 1 114 ? -1.197 1.663 -0.727 1.00 85.81 114 PRO A C 1
ATOM 912 O O . PRO A 1 114 ? -2.147 0.911 -0.912 1.00 85.81 114 PRO A O 1
ATOM 915 N N . VAL A 1 115 ? -0.759 1.934 0.511 1.00 88.81 115 VAL A N 1
ATOM 916 C CA . VAL A 1 115 ? -1.369 1.330 1.716 1.00 88.81 115 VAL A CA 1
ATOM 917 C C . VAL A 1 115 ? -2.848 1.711 1.846 1.00 88.81 115 VAL A C 1
ATOM 919 O O . VAL A 1 115 ? -3.687 0.867 2.156 1.00 88.81 115 VAL A O 1
ATOM 922 N N . ARG A 1 116 ? -3.213 2.971 1.569 1.00 88.81 116 ARG A N 1
ATOM 923 C CA . ARG A 1 116 ? -4.624 3.399 1.568 1.00 88.81 116 ARG A CA 1
ATOM 924 C C . ARG A 1 116 ? -5.438 2.701 0.482 1.00 88.81 116 ARG A C 1
ATOM 926 O O . ARG A 1 116 ? -6.552 2.271 0.769 1.00 88.81 116 ARG A O 1
ATOM 933 N N . GLN A 1 117 ? -4.903 2.597 -0.733 1.00 85.94 117 GLN A N 1
ATOM 934 C CA . GLN A 1 117 ? -5.568 1.896 -1.837 1.00 85.94 117 GLN A CA 1
ATOM 935 C C . GLN A 1 117 ? -5.752 0.410 -1.519 1.00 85.94 117 GLN A C 1
ATOM 937 O O . GLN A 1 117 ? -6.833 -0.133 -1.723 1.00 85.94 117 GLN A O 1
ATOM 942 N N . TYR A 1 118 ? -4.739 -0.216 -0.923 1.00 85.12 118 TYR A N 1
ATOM 943 C CA . TYR A 1 118 ? -4.790 -1.606 -0.495 1.00 85.12 118 TYR A CA 1
ATOM 944 C C . TYR A 1 118 ? -5.840 -1.844 0.601 1.00 85.12 118 TYR A C 1
ATOM 946 O O . TYR A 1 118 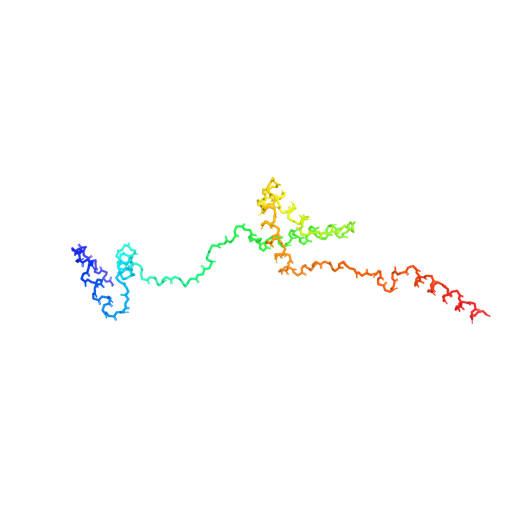? -6.642 -2.775 0.535 1.00 85.12 118 TYR A O 1
ATOM 954 N N . LEU A 1 119 ? -5.913 -0.955 1.595 1.00 86.50 119 LEU A N 1
ATOM 955 C CA . LEU A 1 119 ? -6.960 -1.015 2.616 1.00 86.50 119 LEU A CA 1
ATOM 956 C C . LEU A 1 119 ? -8.362 -0.854 2.008 1.00 86.50 119 LEU A C 1
ATOM 958 O O . LEU A 1 119 ? -9.282 -1.563 2.413 1.00 86.50 119 LEU A O 1
ATOM 962 N N . GLN A 1 120 ? -8.522 0.020 1.010 1.00 84.19 120 GLN A N 1
ATOM 963 C CA . GLN A 1 120 ? -9.782 0.168 0.279 1.00 84.19 120 GLN A CA 1
ATOM 964 C C . GLN A 1 120 ? -10.145 -1.093 -0.511 1.00 84.19 120 GLN A C 1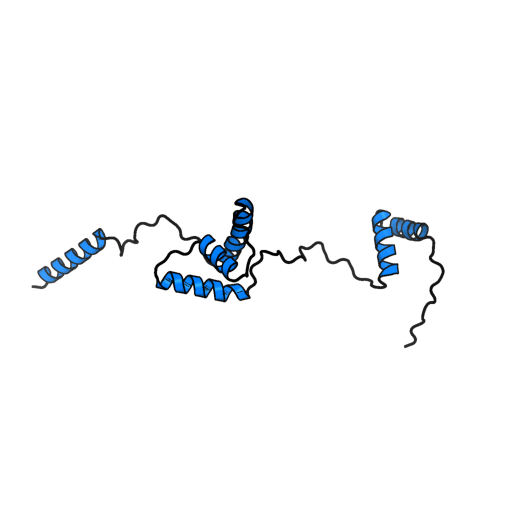
ATOM 966 O O . GLN A 1 120 ? -11.305 -1.498 -0.462 1.00 84.19 120 GLN A O 1
ATOM 971 N N . SER A 1 121 ? -9.183 -1.751 -1.173 1.00 81.25 121 SER A N 1
ATOM 972 C CA . SER A 1 121 ? -9.436 -3.020 -1.871 1.00 81.25 121 SER A CA 1
ATOM 973 C C . SER A 1 121 ? -9.817 -4.155 -0.918 1.00 81.25 121 SER A C 1
ATOM 975 O O . SER A 1 121 ? -10.592 -5.027 -1.290 1.00 81.25 121 SER A O 1
ATOM 977 N N . LEU A 1 122 ? -9.345 -4.113 0.333 1.00 81.06 122 LEU A N 1
ATOM 978 C CA . LEU A 1 122 ? -9.765 -5.034 1.397 1.00 81.06 122 LEU A CA 1
ATOM 979 C C . LEU A 1 122 ? -11.122 -4.665 2.031 1.00 81.06 122 LEU A C 1
ATOM 981 O O . LEU A 1 122 ? -11.571 -5.331 2.962 1.00 81.06 122 LEU A O 1
ATOM 985 N N . GLY A 1 123 ? -11.777 -3.597 1.566 1.00 81.94 123 GLY A N 1
ATOM 986 C CA . GLY A 1 123 ? -13.071 -3.137 2.076 1.00 81.94 123 GLY A CA 1
ATOM 987 C C . GLY A 1 123 ? -12.993 -2.275 3.341 1.00 81.94 123 GLY A C 1
ATOM 988 O O . GLY A 1 123 ? -14.031 -1.883 3.883 1.00 81.94 123 GLY A O 1
ATOM 989 N N . TYR A 1 124 ? -11.793 -1.920 3.814 1.00 82.94 124 TYR A N 1
ATOM 990 C CA . TYR A 1 124 ? -11.637 -1.016 4.949 1.00 82.94 124 TYR A CA 1
ATOM 991 C C . TYR A 1 124 ? -11.919 0.423 4.530 1.00 82.94 124 TYR A C 1
ATOM 993 O O . TYR A 1 124 ? -11.149 1.076 3.823 1.00 82.94 124 TYR A O 1
ATOM 1001 N N . LYS A 1 125 ? -13.039 0.953 5.020 1.00 76.44 125 LYS A N 1
ATOM 1002 C CA . LYS A 1 125 ? -13.398 2.358 4.841 1.00 76.44 125 LYS A CA 1
ATOM 1003 C C . LYS A 1 125 ? -12.749 3.193 5.937 1.00 76.44 125 LYS A C 1
ATOM 1005 O O . LYS A 1 125 ? -12.742 2.812 7.108 1.00 76.44 125 LYS A O 1
ATOM 1010 N N . ARG A 1 126 ? -12.243 4.372 5.569 1.00 68.25 126 ARG A N 1
ATOM 1011 C CA . ARG A 1 126 ? -11.879 5.400 6.550 1.00 68.25 126 ARG A CA 1
ATOM 1012 C C . ARG A 1 126 ? -13.132 5.698 7.371 1.00 68.25 126 ARG A C 1
ATOM 1014 O O . ARG A 1 126 ? -14.146 6.097 6.804 1.00 68.25 126 ARG A O 1
ATOM 1021 N N . GLY A 1 127 ? -13.070 5.475 8.683 1.00 63.16 127 GLY A N 1
ATOM 1022 C CA . GLY A 1 127 ? -14.187 5.787 9.569 1.00 63.16 127 GLY A CA 1
ATOM 1023 C C . GLY A 1 127 ? -14.607 7.246 9.388 1.00 63.16 127 GLY A C 1
ATOM 1024 O O . GLY A 1 127 ? -13.763 8.145 9.428 1.00 63.16 127 GLY A O 1
ATOM 1025 N N . MET A 1 128 ? -15.900 7.480 9.163 1.00 51.16 128 MET A N 1
ATOM 1026 C CA . MET A 1 128 ? -16.480 8.821 9.164 1.00 51.16 128 MET A CA 1
ATOM 1027 C C . MET A 1 128 ? -16.269 9.435 10.555 1.00 51.16 128 MET A C 1
ATOM 1029 O O . MET A 1 128 ? -16.925 9.032 11.514 1.00 51.16 128 MET A O 1
ATOM 1033 N N . LYS A 1 129 ? -15.371 10.416 10.704 1.00 58.44 129 LYS A N 1
ATOM 1034 C CA . LYS A 1 129 ? -15.352 11.253 11.913 1.00 58.44 129 LYS A CA 1
ATOM 1035 C C . LYS A 1 129 ? -16.318 12.424 11.735 1.00 58.44 129 LYS A C 1
ATOM 1037 O O . LYS A 1 129 ? -15.934 13.461 11.208 1.00 58.44 129 LYS A O 1
ATOM 1042 N N . LYS A 1 130 ? -17.559 12.211 12.187 1.00 44.22 130 LYS A N 1
ATOM 1043 C CA . LYS A 1 130 ? -18.426 13.116 12.979 1.00 44.22 130 LYS A CA 1
ATOM 1044 C C . LYS A 1 130 ? -19.812 12.466 13.095 1.00 44.22 130 LYS A C 1
ATOM 1046 O O . LYS A 1 130 ? -20.767 12.866 12.446 1.00 44.22 130 LYS A O 1
ATOM 1051 N N . GLY A 1 131 ? -19.915 11.431 13.922 1.00 47.78 131 GLY A N 1
ATOM 1052 C CA . GLY A 1 131 ? -21.198 10.906 14.372 1.00 47.78 131 GLY A CA 1
ATOM 1053 C C . GLY A 1 131 ? -21.274 11.105 15.872 1.00 47.78 131 GLY A C 1
ATOM 1054 O O . GLY A 1 131 ? -20.489 10.502 16.598 1.00 47.78 131 GLY A O 1
ATOM 1055 N N . LYS A 1 132 ? -22.184 11.965 16.341 1.00 55.72 132 LYS A N 1
ATOM 1056 C CA . LYS A 1 132 ? -22.632 11.928 17.741 1.00 55.72 132 LYS A CA 1
ATOM 1057 C C . LYS A 1 132 ? -22.932 10.461 18.089 1.00 55.72 132 LYS A C 1
ATOM 1059 O O . LYS A 1 132 ? -23.433 9.753 17.212 1.00 55.72 132 LYS A O 1
ATOM 1064 N N . LEU A 1 133 ? -22.644 10.027 19.324 1.00 54.41 133 LEU A N 1
ATOM 1065 C CA . LEU A 1 133 ? -23.085 8.724 19.847 1.00 54.41 133 LEU A CA 1
ATOM 1066 C C . LEU A 1 133 ? -24.494 8.440 19.308 1.00 54.41 133 LEU A C 1
ATOM 1068 O O . LEU A 1 133 ? -25.376 9.309 19.403 1.00 54.41 133 LEU A O 1
ATOM 1072 N N . GLY A 1 134 ? -24.662 7.291 18.637 1.00 55.97 134 GLY A N 1
ATOM 1073 C CA . GLY A 1 134 ? -25.948 6.895 18.063 1.00 55.97 134 GLY A CA 1
ATOM 1074 C C . GLY A 1 134 ? -27.028 6.998 19.135 1.00 55.97 134 GLY A C 1
ATOM 1075 O O . GLY A 1 134 ? -26.713 6.868 20.312 1.00 55.97 134 GLY A O 1
ATOM 1076 N N . TYR A 1 135 ? -28.281 7.261 18.762 1.00 58.25 135 TYR A N 1
ATOM 1077 C CA . TYR A 1 135 ? -29.366 7.586 19.703 1.00 58.25 135 TYR A CA 1
ATOM 1078 C C . TYR A 1 135 ? -29.394 6.695 20.968 1.00 58.25 135 TYR A C 1
ATOM 1080 O O . TYR A 1 135 ? -29.605 7.202 22.062 1.00 58.25 135 TYR A O 1
ATOM 1088 N N . ARG A 1 136 ? -29.083 5.394 20.862 1.00 55.75 136 ARG A N 1
ATOM 1089 C CA . ARG A 1 136 ? -29.018 4.460 22.008 1.00 55.75 136 ARG A CA 1
ATOM 1090 C C . ARG A 1 136 ? -27.884 4.697 23.019 1.00 55.75 136 ARG A C 1
ATOM 1092 O O . ARG A 1 136 ? -27.971 4.164 24.112 1.00 55.75 136 ARG A O 1
ATOM 1099 N N . LEU A 1 137 ? -26.830 5.425 22.659 1.00 58.09 137 LEU A N 1
ATOM 1100 C CA . LEU A 1 137 ? -25.599 5.583 23.445 1.00 58.09 137 LEU A CA 1
ATOM 1101 C C . LEU A 1 137 ? -25.407 7.008 23.998 1.00 58.09 137 LEU A C 1
ATOM 1103 O O . LEU A 1 137 ? -24.337 7.322 24.510 1.00 58.09 137 LEU A O 1
ATOM 1107 N N . ARG A 1 138 ? -26.40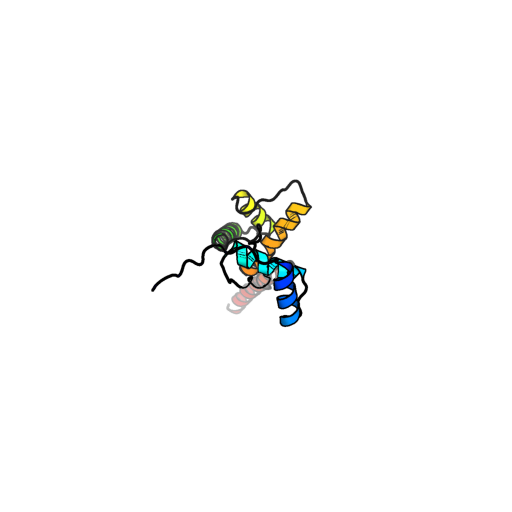1 7.897 23.859 1.00 72.69 138 ARG A N 1
ATOM 1108 C CA . ARG A 1 138 ? -26.364 9.217 24.509 1.00 72.69 138 ARG A CA 1
ATOM 1109 C C . ARG A 1 138 ? -26.839 9.104 25.953 1.00 72.69 138 ARG A C 1
ATOM 1111 O O . ARG A 1 138 ? -27.902 8.533 26.186 1.00 72.69 138 ARG A O 1
ATOM 1118 N N . GLU A 1 139 ? -26.111 9.723 26.878 1.00 74.12 139 GLU A N 1
ATOM 1119 C CA . GLU A 1 139 ? -26.459 9.776 28.308 1.00 74.12 139 GLU A CA 1
ATOM 1120 C C . GLU A 1 139 ? -27.875 10.324 28.545 1.00 74.12 139 GLU A C 1
ATOM 1122 O O . GLU A 1 139 ? -28.638 9.735 29.305 1.00 74.12 139 GLU A O 1
ATOM 1127 N N . ASP A 1 140 ? -28.293 11.352 27.797 1.00 76.56 140 ASP A N 1
ATOM 1128 C CA . ASP A 1 140 ? -29.660 11.899 27.867 1.00 76.56 140 ASP A CA 1
ATOM 1129 C C . ASP A 1 140 ? -30.748 10.858 27.568 1.00 76.56 140 ASP A C 1
ATOM 1131 O O . ASP A 1 140 ? -31.836 10.891 28.142 1.00 76.56 140 ASP A O 1
ATOM 1135 N N . ASN A 1 141 ? -30.474 9.930 26.650 1.00 76.38 141 ASN A N 1
ATOM 1136 C CA . ASN A 1 141 ? -31.430 8.898 26.261 1.00 76.38 141 ASN A CA 1
ATOM 1137 C C . ASN A 1 141 ? -31.400 7.699 27.216 1.00 76.38 141 ASN A C 1
ATOM 1139 O O . ASN A 1 141 ? -32.435 7.059 27.391 1.00 76.38 141 ASN A O 1
ATOM 1143 N N . ALA A 1 142 ? -30.256 7.420 27.851 1.00 76.81 142 ALA A N 1
ATOM 1144 C CA . ALA A 1 142 ? -30.179 6.476 28.965 1.00 76.81 142 ALA A CA 1
ATOM 1145 C C . ALA A 1 142 ? -31.018 6.987 30.147 1.00 76.81 142 ALA A C 1
ATOM 1147 O O . ALA A 1 142 ? -31.954 6.313 30.562 1.00 76.81 142 ALA A O 1
ATOM 1148 N N . ARG A 1 143 ? -30.821 8.251 30.550 1.00 79.50 143 ARG A N 1
ATOM 1149 C CA . ARG A 1 143 ? -31.606 8.893 31.616 1.00 79.50 143 ARG A CA 1
ATOM 1150 C C . ARG A 1 143 ? -33.113 8.875 31.329 1.00 79.50 143 ARG A C 1
ATOM 1152 O O . ARG A 1 143 ? -33.904 8.580 32.215 1.00 79.50 143 ARG A O 1
ATOM 1159 N N . LYS A 1 144 ? -33.536 9.150 30.088 1.00 80.25 144 LYS A N 1
ATOM 1160 C CA . LYS A 1 144 ? -34.960 9.080 29.693 1.00 80.25 144 LYS A CA 1
ATOM 1161 C C . LYS A 1 144 ? -35.542 7.669 29.753 1.00 80.25 144 LYS A C 1
ATOM 1163 O O . LYS A 1 144 ? -36.719 7.530 30.071 1.00 80.25 144 LYS A O 1
ATOM 1168 N N . ARG A 1 145 ? -34.751 6.640 29.429 1.00 74.44 145 ARG A N 1
ATOM 1169 C CA . ARG A 1 145 ? -35.175 5.242 29.573 1.00 74.44 145 ARG A CA 1
ATOM 1170 C C . ARG A 1 145 ? -35.375 4.896 31.038 1.00 74.44 145 ARG A C 1
ATOM 1172 O O . ARG A 1 145 ? -36.426 4.370 31.367 1.00 74.44 145 ARG A O 1
ATOM 1179 N N . ASP A 1 146 ? -34.415 5.239 31.886 1.00 78.06 146 ASP A N 1
ATOM 1180 C CA . ASP A 1 146 ? -34.471 4.919 33.314 1.00 78.06 146 ASP A CA 1
ATOM 1181 C C . ASP A 1 146 ? -35.678 5.596 33.981 1.00 78.06 146 ASP A C 1
ATOM 1183 O O . ASP A 1 146 ? -36.427 4.946 34.701 1.00 78.06 146 ASP A O 1
ATOM 1187 N N . ILE A 1 147 ? -35.965 6.857 33.629 1.00 80.75 147 ILE A N 1
ATOM 1188 C CA . ILE A 1 147 ? -37.183 7.562 34.073 1.00 80.75 147 ILE A CA 1
ATOM 1189 C C . ILE A 1 147 ? -38.463 6.857 33.591 1.00 80.75 147 ILE A C 1
ATOM 1191 O O . ILE A 1 147 ? -39.443 6.794 34.327 1.00 80.75 147 ILE A O 1
ATOM 1195 N N . LEU A 1 148 ? -38.488 6.346 32.355 1.00 70.12 148 LEU A N 1
ATOM 1196 C CA . LEU A 1 148 ? -39.638 5.608 31.820 1.00 70.12 148 LEU A CA 1
ATOM 1197 C C . LEU A 1 148 ? -39.865 4.278 32.545 1.00 70.12 148 LEU A C 1
ATOM 1199 O O . LEU A 1 148 ? -41.016 3.923 32.777 1.00 70.12 148 LEU A O 1
ATOM 1203 N N . PHE A 1 149 ? -38.797 3.559 32.898 1.00 62.28 149 PHE A N 1
ATOM 1204 C CA . PHE A 1 149 ? -38.898 2.314 33.662 1.00 62.28 149 PHE A CA 1
ATOM 1205 C C . PHE A 1 149 ? -39.450 2.563 35.067 1.00 62.28 149 PHE A C 1
ATOM 1207 O O . PHE A 1 149 ? -40.392 1.886 35.457 1.00 62.28 149 PHE A O 1
ATOM 1214 N N . VAL A 1 150 ? -38.952 3.591 35.763 1.00 69.31 150 VAL A N 1
ATOM 1215 C CA . VAL A 1 150 ? -39.456 3.974 37.094 1.00 69.31 150 VAL A CA 1
ATOM 1216 C C . VAL A 1 150 ? -40.946 4.326 37.044 1.00 69.31 150 VAL A C 1
ATOM 1218 O O . VAL A 1 150 ? -41.735 3.775 37.800 1.00 69.31 150 VAL A O 1
ATOM 1221 N N . LYS A 1 151 ? -41.368 5.161 36.084 1.00 63.03 151 LYS A N 1
ATOM 1222 C CA . LYS A 1 151 ? -42.788 5.532 35.935 1.00 63.03 151 LYS A CA 1
ATOM 1223 C C . LYS A 1 151 ? -43.697 4.355 35.590 1.00 63.03 151 LYS A C 1
ATOM 1225 O O . LYS A 1 151 ? -44.874 4.367 35.933 1.00 63.03 151 LYS A O 1
ATOM 1230 N N . HIS A 1 152 ? -43.186 3.375 34.852 1.00 62.75 152 HIS A N 1
ATOM 1231 C CA . HIS A 1 152 ? -43.956 2.196 34.475 1.00 62.75 152 HIS A CA 1
ATOM 1232 C C . HIS A 1 152 ? -44.180 1.246 35.662 1.00 62.75 152 HIS A C 1
ATOM 1234 O O . HIS A 1 152 ? 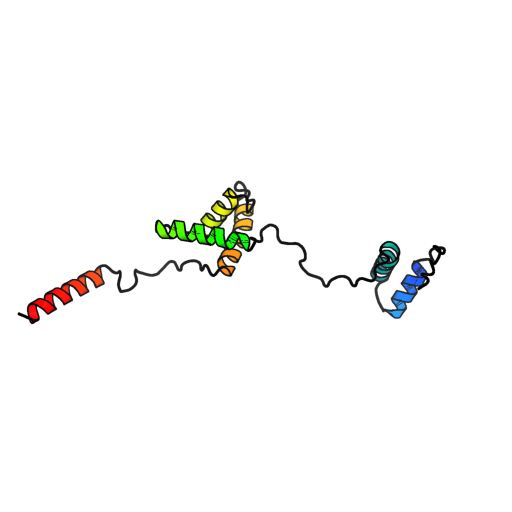-45.237 0.623 35.721 1.00 62.75 152 HIS A O 1
ATOM 1240 N N . ASP A 1 153 ? -43.235 1.159 36.604 1.00 58.78 153 ASP A N 1
ATOM 1241 C CA . ASP A 1 153 ? -43.425 0.408 37.853 1.00 58.78 153 ASP A CA 1
ATOM 1242 C C . ASP A 1 153 ? -44.388 1.131 38.807 1.00 58.78 153 ASP A C 1
ATOM 1244 O O . ASP A 1 153 ? -45.311 0.503 39.312 1.00 58.78 153 ASP A O 1
ATOM 1248 N N . GLU A 1 154 ? -44.291 2.459 38.936 1.00 60.78 154 GLU A N 1
ATOM 1249 C CA . GLU A 1 154 ? -45.239 3.272 39.729 1.00 60.78 154 GLU A CA 1
ATOM 1250 C C . GLU A 1 154 ? -46.686 3.231 39.202 1.00 60.78 154 GLU A C 1
ATOM 1252 O O . GLU A 1 154 ? -47.618 3.565 39.921 1.00 60.78 154 GLU A O 1
ATOM 1257 N N . SER A 1 155 ? -46.889 2.857 37.934 1.00 57.75 155 SER A N 1
ATOM 1258 C CA . SER A 1 155 ? -48.222 2.731 37.319 1.00 57.75 155 SER A CA 1
ATOM 1259 C C . SER A 1 155 ? -48.810 1.316 37.426 1.00 57.75 155 SER A C 1
ATOM 1261 O O . SER A 1 155 ? -49.910 1.074 36.923 1.00 57.75 155 SER A O 1
ATOM 1263 N N . ARG A 1 156 ? -48.038 0.356 37.953 1.00 53.78 156 ARG A N 1
ATOM 1264 C CA . ARG A 1 156 ? -48.422 -1.056 38.114 1.00 53.78 156 ARG A CA 1
ATOM 1265 C C . ARG A 1 156 ? -48.750 -1.435 39.560 1.00 53.78 156 ARG A C 1
ATOM 1267 O O . ARG A 1 156 ? -49.308 -2.514 39.753 1.00 53.78 156 ARG A O 1
ATOM 1274 N N . GLU A 1 157 ? -48.400 -0.582 40.518 1.00 47.75 157 GLU A N 1
ATOM 1275 C CA . GLU A 1 157 ? -48.902 -0.596 41.901 1.00 47.75 157 GLU A CA 1
ATOM 1276 C C . GLU A 1 157 ? -50.209 0.203 42.009 1.00 47.75 157 GLU A C 1
ATOM 1278 O O . GLU A 1 157 ? -51.088 -0.234 42.786 1.00 47.75 157 GLU A O 1
#

Secondary structure (DSSP, 8-state):
-------------HHHHHHHHHHHH---HHHHHHHHHHHHHH----PPPPS---SPPTT---TTHHHHHHHHHHHHHHTT----HHHHHHHHHHTTSS---SS-HHHHHHHHHHHHHHHHHTT-PPP-S-----GGG-HHHHHHHHHHHHHHHHTT-

pLDDT: mean 73.04, std 14.79, range [33.09, 91.25]

Foldseek 3Di:
DDDPPDPPPDDDPLVVVLVVVCVVVVDDSVVSSVVVVCCVVVVDPDDDDPDDPPDDDLLAQDPVCLVVLVVVCVVCVVVVHDDDLLNVLVVCCVVVRHPADPVDPVSSVVNSVNSVVVCVVSVNDDDDPDDDDPLVPDPVNVVVVVVVVVVVVVVVD

Organism: Phytophthora infestans (NCBI:txid4787)

Sequence (157 aa):
EHHRQISPGRRPPAARVVERICQLLHRKKDIAGAVWANYWDAEKRTAAPPPGNYVANQHSCPAMVAAFVQQFVRERRAIRQCTVARDVMDKLARNYVIHVDYDSSTAVVFALRPVRQYLQSLGYKRGMKKGKLGYRLREDNARKRDILFVKHDESRE